Protein AF-A0A812T368-F1 (afdb_monomer_lite)

Radius of gyration: 15.42 Å; chains: 1; bounding box: 45×36×36 Å

Structure (mmCIF, N/CA/C/O backbone):
data_AF-A0A812T368-F1
#
_entry.id   AF-A0A812T368-F1
#
loop_
_atom_site.group_PDB
_atom_site.id
_atom_site.type_symbol
_atom_site.label_atom_id
_atom_site.label_alt_id
_atom_site.label_comp_id
_atom_site.label_asym_id
_atom_site.label_entity_id
_atom_site.label_seq_id
_atom_site.pdbx_PDB_ins_code
_atom_site.Cartn_x
_atom_site.Cartn_y
_atom_site.Cartn_z
_atom_site.occupancy
_atom_site.B_iso_or_equiv
_atom_site.auth_seq_id
_atom_site.auth_comp_id
_atom_site.auth_asym_id
_atom_site.auth_atom_id
_atom_site.pdbx_PDB_model_num
ATOM 1 N N . MET A 1 1 ? 7.209 19.349 -10.636 1.00 27.69 1 MET A N 1
ATOM 2 C CA . MET A 1 1 ? 5.973 18.645 -10.238 1.00 27.69 1 MET A CA 1
ATOM 3 C C . MET A 1 1 ? 5.635 17.613 -11.300 1.00 27.69 1 MET A C 1
ATOM 5 O O . MET A 1 1 ? 5.013 17.951 -12.299 1.00 27.69 1 MET A O 1
ATOM 9 N N . LYS A 1 2 ? 6.133 16.382 -11.155 1.00 26.80 2 LYS A N 1
ATOM 10 C CA . LYS A 1 2 ? 5.677 15.258 -11.979 1.00 26.80 2 LYS A CA 1
ATOM 11 C C . LYS A 1 2 ? 4.456 14.687 -11.264 1.00 26.80 2 LYS A C 1
ATOM 13 O O . LYS A 1 2 ? 4.576 14.219 -10.141 1.00 26.80 2 LYS A O 1
ATOM 18 N N . SER A 1 3 ? 3.276 14.844 -11.856 1.00 24.08 3 SER A N 1
ATOM 19 C CA . SER A 1 3 ? 2.038 14.302 -11.299 1.00 24.08 3 SER A CA 1
ATOM 20 C C . SER A 1 3 ? 2.107 12.779 -11.308 1.00 24.08 3 SER A C 1
ATOM 22 O O . SER A 1 3 ? 2.049 12.168 -12.373 1.00 24.08 3 SER A O 1
ATOM 24 N N . VAL A 1 4 ? 2.192 12.167 -10.130 1.00 33.78 4 VAL A N 1
ATOM 25 C CA . VAL A 1 4 ? 1.837 10.759 -9.961 1.00 33.78 4 VAL A CA 1
ATOM 26 C C . VAL A 1 4 ? 0.315 10.694 -10.060 1.00 33.78 4 VAL A C 1
ATOM 28 O O . VAL A 1 4 ? -0.409 11.060 -9.136 1.00 33.78 4 VAL A O 1
ATOM 31 N N . THR A 1 5 ? -0.202 10.304 -11.223 1.00 32.16 5 THR A N 1
ATOM 32 C CA . THR A 1 5 ? -1.614 9.942 -11.355 1.00 32.16 5 THR A CA 1
ATOM 33 C C . THR A 1 5 ? -1.793 8.557 -10.743 1.00 32.16 5 THR A C 1
ATOM 35 O O . THR A 1 5 ? -1.706 7.547 -11.436 1.00 32.16 5 THR A O 1
ATOM 38 N N . ILE A 1 6 ? -2.041 8.502 -9.432 1.00 43.59 6 ILE A N 1
ATOM 39 C CA . ILE A 1 6 ? -2.583 7.302 -8.783 1.00 43.59 6 ILE A CA 1
ATOM 40 C C . ILE A 1 6 ? -4.048 7.242 -9.219 1.00 43.59 6 ILE A C 1
ATOM 42 O O . ILE A 1 6 ? -4.924 7.871 -8.628 1.00 43.59 6 ILE A O 1
ATOM 46 N N . CYS A 1 7 ? -4.279 6.625 -10.381 1.00 37.22 7 CYS A N 1
ATOM 47 C CA . CYS A 1 7 ? -5.588 6.552 -11.013 1.00 37.22 7 CYS A CA 1
ATOM 48 C C . CYS A 1 7 ? -6.541 5.829 -10.060 1.00 37.22 7 CYS A C 1
ATOM 50 O O . CYS A 1 7 ? -6.348 4.655 -9.742 1.00 37.22 7 CYS A O 1
ATOM 52 N N . GLY A 1 8 ? -7.516 6.589 -9.565 1.00 37.41 8 GLY A N 1
ATOM 53 C CA . GLY A 1 8 ? -8.489 6.146 -8.588 1.00 37.41 8 GLY A CA 1
ATOM 54 C C . GLY A 1 8 ? -9.232 4.895 -9.036 1.00 37.41 8 GLY A C 1
ATOM 55 O O . GLY A 1 8 ? -9.501 4.696 -10.222 1.00 37.41 8 GLY A O 1
ATOM 56 N N . LEU A 1 9 ? -9.576 4.084 -8.036 1.00 41.59 9 LEU A N 1
ATOM 57 C CA . LEU A 1 9 ? -10.642 3.091 -8.068 1.00 41.59 9 LEU A CA 1
ATOM 58 C C . LEU A 1 9 ? -11.726 3.468 -9.087 1.00 41.59 9 LEU A C 1
ATOM 60 O O . LEU A 1 9 ? -12.485 4.423 -8.907 1.00 41.59 9 LEU A O 1
ATOM 64 N N . LEU A 1 10 ? -11.820 2.678 -10.148 1.00 36.97 10 LEU A N 1
ATOM 65 C CA . LEU A 1 10 ? -12.957 2.700 -11.045 1.00 36.97 10 LEU A CA 1
ATOM 66 C C . LEU A 1 10 ? -14.157 2.072 -10.321 1.00 36.97 10 LEU A C 1
ATOM 68 O O . LEU A 1 10 ? -14.335 0.863 -10.414 1.00 36.97 10 LEU A O 1
ATOM 72 N N . THR A 1 11 ? -15.011 2.873 -9.669 1.00 36.88 11 THR A N 1
ATOM 73 C CA . THR A 1 11 ? -16.425 2.486 -9.513 1.00 36.88 11 THR A CA 1
ATOM 74 C C . THR A 1 11 ? -17.397 3.664 -9.396 1.00 36.88 11 THR A C 1
ATOM 76 O O . THR A 1 11 ? -17.263 4.586 -8.601 1.00 36.88 11 THR A O 1
ATOM 79 N N . ILE A 1 12 ? -18.390 3.560 -10.270 1.00 40.88 12 ILE A N 1
ATOM 80 C CA . ILE A 1 12 ? -19.639 4.285 -10.490 1.00 40.88 12 ILE A CA 1
ATOM 81 C C . ILE A 1 12 ? -20.360 4.702 -9.184 1.00 40.88 12 ILE A C 1
ATOM 83 O O . ILE A 1 12 ? -20.607 3.872 -8.320 1.00 40.88 12 ILE A O 1
ATOM 87 N N . LEU A 1 13 ? -20.756 5.984 -9.114 1.00 37.53 13 LEU A N 1
ATOM 88 C CA . LEU A 1 13 ? -21.771 6.592 -8.227 1.00 37.53 13 LEU A CA 1
ATOM 89 C C . LEU A 1 13 ? -21.804 6.125 -6.754 1.00 37.53 13 LEU A C 1
ATOM 91 O O . LEU A 1 13 ? -22.737 5.441 -6.377 1.00 37.53 13 LEU A O 1
ATOM 95 N N . TYR A 1 14 ? -20.899 6.598 -5.898 1.00 35.47 14 TYR A N 1
ATOM 96 C CA . TYR A 1 14 ? -21.186 6.997 -4.504 1.00 35.47 14 TYR A CA 1
ATOM 97 C C . TYR A 1 14 ? -20.024 7.889 -4.034 1.00 35.47 14 TYR A C 1
ATOM 99 O O . TYR A 1 14 ? -18.893 7.717 -4.481 1.00 35.47 14 TYR A O 1
ATOM 107 N N . SER A 1 15 ? -20.299 8.915 -3.227 1.00 47.19 15 SER A N 1
ATOM 108 C CA . SER A 1 15 ? -19.315 9.919 -2.800 1.00 47.19 15 SER A CA 1
ATOM 109 C C . SER A 1 15 ? -18.187 9.305 -1.956 1.00 47.19 15 SER A C 1
ATOM 111 O O . SER A 1 15 ? -18.272 9.311 -0.733 1.00 47.19 15 SER A O 1
ATOM 113 N N . PHE A 1 16 ? -17.134 8.799 -2.604 1.00 42.03 16 PHE A N 1
ATOM 114 C CA . PHE A 1 16 ? -15.917 8.321 -1.948 1.00 42.03 16 PHE A CA 1
ATOM 115 C C . PHE A 1 16 ? -15.245 9.469 -1.193 1.00 42.03 16 PHE A C 1
ATOM 117 O O . PHE A 1 16 ? -14.858 10.479 -1.789 1.00 42.03 16 PHE A O 1
ATOM 124 N N . ARG A 1 17 ? -15.104 9.317 0.126 1.00 57.44 17 ARG A N 1
ATOM 125 C CA . ARG A 1 17 ? -14.275 10.206 0.939 1.00 57.44 17 ARG A CA 1
ATOM 126 C C . ARG A 1 17 ? -12.838 9.701 0.886 1.00 57.44 17 ARG A C 1
A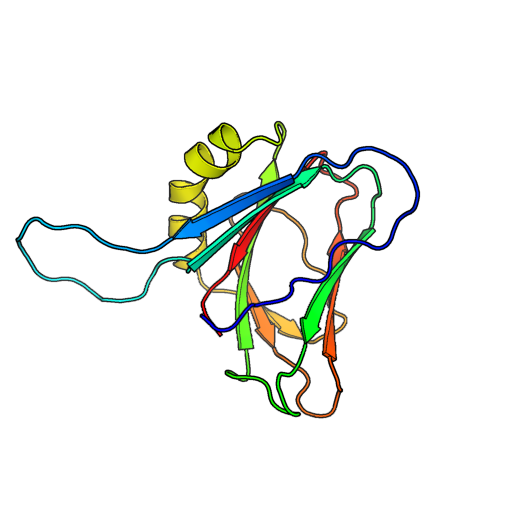TOM 128 O O . ARG A 1 17 ? -12.552 8.569 1.255 1.00 57.44 17 ARG A O 1
ATOM 135 N N . CYS A 1 18 ? -11.944 10.554 0.411 1.00 51.81 18 CYS A N 1
ATOM 136 C CA . CYS A 1 18 ? -10.507 10.326 0.409 1.00 51.81 18 CYS A CA 1
ATOM 137 C C . CYS A 1 18 ? -9.824 11.596 0.919 1.00 51.81 18 CYS A C 1
ATOM 139 O O . CYS A 1 18 ? -10.264 12.700 0.594 1.00 51.81 18 CYS A O 1
ATOM 141 N N . ALA A 1 19 ? -8.742 11.445 1.680 1.00 66.44 19 ALA A N 1
ATOM 142 C CA . ALA A 1 19 ? -7.811 12.532 1.969 1.00 66.44 19 ALA A CA 1
ATOM 143 C C . ALA A 1 19 ? -6.407 12.132 1.502 1.00 66.44 19 ALA A C 1
ATOM 145 O O . ALA A 1 19 ? -6.030 10.969 1.612 1.00 66.44 19 ALA A O 1
ATOM 146 N N . VAL A 1 20 ? -5.660 13.087 0.949 1.00 64.81 20 VAL A N 1
ATOM 147 C CA . VAL A 1 20 ? -4.312 12.885 0.397 1.00 64.81 20 VAL A CA 1
ATOM 148 C C . VAL A 1 20 ? -3.394 13.949 0.985 1.00 64.81 20 VAL A C 1
ATOM 150 O O . VAL A 1 20 ? -3.791 15.112 1.071 1.00 64.81 20 VAL A O 1
ATOM 153 N N . ALA A 1 21 ? -2.185 13.555 1.367 1.00 59.62 21 ALA A N 1
ATOM 154 C CA . ALA A 1 21 ? -1.115 14.437 1.807 1.00 59.62 21 ALA A CA 1
ATOM 155 C C . ALA A 1 21 ? 0.168 14.125 1.017 1.00 59.62 21 ALA A C 1
ATOM 157 O O . ALA A 1 21 ? 0.443 12.971 0.688 1.00 59.62 21 ALA A O 1
ATOM 158 N N . ALA A 1 22 ? 0.940 15.161 0.697 1.00 54.94 22 ALA A N 1
ATOM 159 C CA . ALA A 1 22 ? 2.322 15.035 0.242 1.00 54.94 22 ALA A CA 1
ATOM 160 C C . ALA A 1 22 ? 3.209 15.534 1.385 1.00 54.94 22 ALA A C 1
ATOM 162 O O . ALA A 1 22 ? 2.911 16.585 1.957 1.00 54.94 22 ALA A O 1
ATOM 163 N N . ASN A 1 23 ? 4.233 14.769 1.754 1.00 47.66 23 ASN A N 1
ATOM 164 C CA . ASN A 1 23 ? 5.148 15.161 2.820 1.00 47.66 23 ASN A CA 1
ATOM 165 C C . ASN A 1 23 ? 6.335 15.897 2.184 1.00 47.66 23 ASN A C 1
ATOM 167 O O . ASN A 1 23 ? 7.286 15.263 1.735 1.00 47.66 23 ASN A O 1
ATOM 171 N N . ASP A 1 24 ? 6.246 17.225 2.101 1.00 40.44 24 ASP A N 1
ATOM 172 C CA . ASP A 1 24 ? 7.381 18.086 1.764 1.00 40.44 24 ASP A CA 1
ATOM 173 C C . ASP A 1 24 ? 8.127 18.373 3.077 1.00 40.44 24 ASP A C 1
ATOM 175 O O . ASP A 1 24 ? 7.650 19.150 3.905 1.00 40.44 24 ASP A O 1
ATOM 179 N N . GLU A 1 25 ? 9.263 17.717 3.323 1.00 48.84 25 GLU A N 1
ATOM 180 C CA . GLU A 1 25 ? 10.075 18.004 4.513 1.00 48.84 25 GLU A CA 1
ATOM 181 C C . GLU A 1 25 ? 10.766 19.374 4.352 1.00 48.84 25 GLU A C 1
ATOM 183 O O . GLU A 1 25 ? 11.908 19.461 3.904 1.00 48.84 25 GLU A O 1
ATOM 188 N N . ASP A 1 26 ? 10.060 20.453 4.706 1.00 40.06 26 ASP A N 1
ATOM 189 C CA . ASP A 1 26 ? 10.628 21.792 4.898 1.00 40.06 26 ASP A CA 1
ATOM 190 C C . ASP A 1 26 ? 10.599 22.146 6.393 1.00 40.06 26 ASP A C 1
ATOM 192 O O . ASP A 1 26 ? 9.605 22.625 6.946 1.00 40.06 26 ASP A O 1
ATOM 196 N N . HIS A 1 27 ? 11.705 21.842 7.072 1.00 49.75 27 HIS A N 1
ATOM 197 C CA . HIS A 1 27 ? 11.928 22.184 8.472 1.00 49.75 27 HIS A CA 1
ATOM 198 C C . HIS A 1 27 ? 13.159 23.089 8.599 1.00 49.75 27 HIS A C 1
ATOM 200 O O . HIS A 1 27 ? 14.275 22.638 8.862 1.00 49.75 27 HIS A O 1
ATOM 206 N N . ASP A 1 28 ? 12.940 24.399 8.473 1.00 47.34 28 ASP A N 1
ATOM 207 C CA . ASP A 1 28 ? 13.839 25.411 9.025 1.00 47.34 28 ASP A CA 1
ATOM 208 C C . ASP A 1 28 ? 13.845 25.278 10.559 1.00 47.34 28 ASP A C 1
ATOM 210 O O . ASP A 1 28 ? 12.897 25.692 11.219 1.00 47.34 28 ASP A O 1
ATOM 214 N N . HIS A 1 29 ? 14.884 24.646 11.121 1.00 47.44 29 HIS A N 1
ATOM 215 C CA . HIS A 1 29 ? 15.664 25.086 12.292 1.00 47.44 29 HIS A CA 1
ATOM 216 C C . HIS A 1 29 ? 16.720 24.024 12.665 1.00 47.44 29 HIS A C 1
ATOM 218 O O . HIS A 1 29 ? 16.420 22.880 12.986 1.00 47.44 29 HIS A O 1
ATOM 224 N N . ALA A 1 30 ? 17.985 24.449 12.622 1.00 50.38 30 ALA A N 1
ATOM 225 C CA . ALA A 1 30 ? 19.196 23.660 12.827 1.00 50.38 30 ALA A CA 1
ATOM 226 C C . ALA A 1 30 ? 19.269 22.911 14.176 1.00 50.38 30 ALA A C 1
ATOM 228 O O . ALA A 1 30 ? 19.063 23.516 15.224 1.00 50.38 30 ALA A O 1
ATOM 229 N N . HIS A 1 31 ? 19.667 21.632 14.155 1.00 47.72 31 HIS A N 1
ATOM 230 C CA . HIS A 1 31 ? 20.996 21.133 14.555 1.00 47.72 31 HIS A CA 1
ATOM 231 C C . HIS A 1 31 ? 21.009 19.593 14.664 1.00 47.72 31 HIS A C 1
ATOM 233 O O . HIS A 1 31 ? 20.150 19.008 15.311 1.00 47.72 31 HIS A O 1
ATOM 239 N N . ASP A 1 32 ? 22.100 19.011 14.154 1.00 45.75 32 ASP A N 1
ATOM 240 C CA . ASP A 1 32 ? 22.687 17.708 14.509 1.00 45.75 32 ASP A CA 1
ATOM 241 C C . ASP A 1 32 ? 22.287 16.460 13.690 1.00 45.75 32 ASP A C 1
ATOM 243 O O . ASP A 1 32 ? 21.186 16.316 13.176 1.00 45.75 32 ASP A O 1
ATOM 247 N N . HIS A 1 33 ? 23.292 15.613 13.478 1.00 52.66 33 HIS A N 1
ATOM 248 C CA . HIS A 1 33 ? 23.486 14.689 12.362 1.00 52.66 33 HIS A CA 1
ATOM 249 C C . HIS A 1 33 ? 22.585 13.435 12.357 1.00 52.66 33 HIS A C 1
ATOM 251 O O . HIS A 1 33 ? 22.619 12.656 13.307 1.00 52.66 33 HIS A O 1
ATOM 257 N N . GLY A 1 34 ? 21.927 13.136 11.225 1.00 36.47 34 GLY A N 1
ATOM 258 C CA . GLY A 1 34 ? 21.348 11.807 10.972 1.00 36.47 34 GLY A CA 1
ATOM 259 C C . GLY A 1 34 ? 20.439 11.712 9.741 1.00 36.47 34 GLY A C 1
ATOM 260 O O . GLY A 1 34 ? 19.311 12.170 9.782 1.00 36.47 34 GLY A O 1
ATOM 261 N N . GLU A 1 35 ? 20.962 11.094 8.678 1.00 40.47 35 GLU A N 1
ATOM 262 C CA . GLU A 1 35 ? 20.246 10.328 7.638 1.00 40.47 35 GLU A CA 1
ATOM 263 C C . GLU A 1 35 ? 19.060 10.989 6.894 1.00 40.47 35 GLU A C 1
ATOM 265 O O . GLU A 1 35 ? 17.898 10.909 7.274 1.00 40.47 35 GLU A O 1
ATOM 270 N N . HIS A 1 36 ? 19.355 11.568 5.726 1.00 43.12 36 HIS A N 1
ATOM 271 C CA . HIS A 1 36 ? 18.340 11.928 4.736 1.00 43.12 36 HIS A CA 1
ATOM 272 C C . HIS A 1 36 ? 17.756 10.652 4.089 1.00 43.12 36 HIS A C 1
ATOM 274 O O . HIS A 1 36 ? 18.448 10.020 3.290 1.00 43.12 36 HIS A O 1
ATOM 280 N N . GLY A 1 37 ? 16.495 10.299 4.390 1.00 49.34 37 GLY A N 1
ATOM 281 C CA . GLY A 1 37 ? 15.680 9.448 3.501 1.00 49.34 37 GLY A CA 1
ATOM 282 C C . GLY A 1 37 ? 14.819 8.317 4.091 1.00 49.34 37 GLY A C 1
ATOM 283 O O . GLY A 1 37 ? 14.473 7.418 3.327 1.00 49.34 37 GLY A O 1
ATOM 284 N N . SER A 1 38 ? 14.460 8.295 5.383 1.00 53.72 38 SER A N 1
ATOM 285 C CA . SER A 1 38 ? 13.656 7.184 5.954 1.00 53.72 38 SER A CA 1
ATOM 286 C C . SER A 1 38 ? 12.125 7.348 5.874 1.00 53.72 38 SER A C 1
ATOM 288 O O . SER A 1 38 ? 11.388 6.425 6.221 1.00 53.72 38 SER A O 1
ATOM 290 N N . GLY A 1 39 ? 11.627 8.493 5.396 1.00 75.75 39 GLY A N 1
ATOM 291 C CA . GLY A 1 39 ? 10.197 8.817 5.363 1.00 75.75 39 GLY A CA 1
ATOM 292 C C . GLY A 1 39 ? 9.439 8.357 4.111 1.00 75.75 39 GLY A C 1
ATOM 293 O O . GLY A 1 39 ? 10.012 7.925 3.112 1.00 75.75 39 GLY A O 1
ATOM 294 N N . PHE A 1 40 ? 8.113 8.493 4.160 1.00 87.06 40 PHE A N 1
ATOM 295 C CA . PHE A 1 40 ? 7.260 8.470 2.971 1.00 87.06 40 PHE A CA 1
ATOM 296 C C . PHE A 1 40 ? 7.199 9.872 2.351 1.00 87.06 40 PHE A C 1
ATOM 298 O O . PHE A 1 40 ? 7.318 10.874 3.056 1.00 87.06 40 PHE A O 1
ATOM 305 N N . GLU A 1 41 ? 6.937 9.946 1.051 1.00 86.50 41 GLU A N 1
ATOM 306 C CA . GLU A 1 41 ? 6.727 11.223 0.352 1.00 86.50 41 GLU A CA 1
ATOM 307 C C . GLU A 1 41 ? 5.273 11.437 -0.064 1.00 86.50 41 GLU A C 1
ATOM 309 O O . GLU A 1 41 ? 4.814 12.566 -0.243 1.00 86.50 41 GLU A O 1
ATOM 314 N N . TRP A 1 42 ? 4.517 10.347 -0.179 1.00 90.94 42 TRP A N 1
ATOM 315 C CA . TRP A 1 42 ? 3.096 10.391 -0.472 1.00 90.94 42 TRP A CA 1
ATOM 316 C C . TRP A 1 42 ? 2.310 9.620 0.578 1.00 90.94 42 TRP A C 1
ATOM 318 O O . TRP A 1 42 ? 2.712 8.525 0.980 1.00 90.94 42 TRP A O 1
ATOM 328 N N . ALA A 1 43 ? 1.164 10.168 0.976 1.00 91.94 43 ALA A N 1
ATOM 329 C CA . ALA A 1 43 ? 0.218 9.486 1.835 1.00 91.94 43 ALA A CA 1
ATOM 330 C C . ALA A 1 43 ? -1.232 9.717 1.394 1.00 91.94 43 ALA A C 1
ATOM 332 O O . ALA A 1 43 ? -1.605 10.788 0.909 1.00 91.94 43 ALA A O 1
ATOM 333 N N . GLY A 1 44 ? -2.085 8.721 1.600 1.00 93.00 44 GLY A N 1
ATOM 334 C CA . GLY A 1 44 ? -3.509 8.839 1.307 1.00 93.00 44 GLY A CA 1
ATOM 335 C C . GLY A 1 44 ? -4.346 7.857 2.104 1.00 93.00 44 GLY A C 1
ATOM 336 O O . GLY A 1 44 ? -3.936 6.723 2.317 1.00 93.00 44 GLY A O 1
ATOM 337 N N . ILE A 1 45 ? -5.534 8.280 2.527 1.00 95.00 45 ILE A N 1
ATOM 338 C CA . ILE A 1 45 ? -6.481 7.461 3.289 1.00 95.00 45 ILE A CA 1
ATOM 339 C C . ILE A 1 45 ? -7.810 7.347 2.548 1.00 95.00 45 ILE A C 1
ATOM 341 O O . ILE A 1 45 ? -8.350 8.347 2.064 1.00 95.00 45 ILE A O 1
ATOM 345 N N . PHE A 1 46 ? -8.341 6.129 2.475 1.00 94.44 46 PHE A N 1
ATOM 346 C CA . PHE A 1 46 ? -9.507 5.790 1.661 1.00 94.44 46 PHE A CA 1
ATOM 347 C C . PHE A 1 46 ? -10.472 4.898 2.434 1.00 94.44 46 PHE A C 1
ATOM 349 O O . PHE A 1 46 ? -10.044 4.006 3.167 1.00 94.44 46 PHE A O 1
ATOM 356 N N . GLU A 1 47 ? -11.772 5.112 2.236 1.00 93.94 47 GLU A N 1
ATOM 357 C CA . GLU A 1 47 ? -12.798 4.141 2.627 1.00 93.94 47 GLU A CA 1
ATOM 358 C C . GLU A 1 47 ? -12.721 2.915 1.713 1.00 93.94 47 GLU A C 1
ATOM 360 O O . GLU A 1 47 ? -12.480 3.040 0.509 1.00 93.94 47 GLU A O 1
ATOM 365 N N . THR A 1 48 ? -12.958 1.732 2.277 1.00 92.56 48 THR A N 1
ATOM 366 C CA . THR A 1 48 ? -12.910 0.458 1.553 1.00 92.56 48 THR A CA 1
ATOM 367 C C . THR A 1 48 ? -14.238 -0.299 1.653 1.00 92.56 48 THR A C 1
ATOM 369 O O . THR A 1 48 ? -14.320 -1.296 2.365 1.00 92.56 48 THR A O 1
ATOM 372 N N . PRO A 1 49 ? -15.304 0.149 0.956 1.00 91.38 49 PRO A N 1
ATOM 373 C CA . PRO A 1 49 ? -16.616 -0.510 1.001 1.00 91.38 49 PRO A CA 1
ATOM 374 C C . PRO A 1 49 ? -16.630 -1.920 0.382 1.00 91.38 49 PRO A C 1
ATOM 376 O O . PRO A 1 49 ? -17.392 -2.779 0.815 1.00 91.38 49 PRO A O 1
ATOM 379 N N . GLU A 1 50 ? -15.786 -2.158 -0.620 1.00 94.44 50 GLU A N 1
ATOM 380 C CA . GLU A 1 50 ? -15.544 -3.457 -1.253 1.00 94.44 50 GLU A CA 1
ATOM 381 C C . GLU A 1 50 ? -14.334 -4.184 -0.650 1.00 94.44 50 GLU A C 1
ATOM 383 O O . GLU A 1 50 ? -13.427 -3.567 -0.092 1.00 94.44 50 GLU A O 1
ATOM 388 N N . ALA A 1 51 ? -14.287 -5.507 -0.829 1.00 92.00 51 ALA A N 1
ATOM 389 C CA . ALA A 1 51 ? -13.248 -6.366 -0.257 1.00 92.00 51 ALA A CA 1
ATOM 390 C C . ALA A 1 51 ? -11.922 -6.394 -1.040 1.00 92.00 51 ALA A C 1
ATOM 392 O O . ALA A 1 51 ? -10.914 -6.833 -0.496 1.00 92.00 51 ALA A O 1
ATOM 393 N N . ASN A 1 52 ? -11.906 -5.986 -2.313 1.00 93.00 52 ASN A N 1
ATOM 394 C CA . ASN A 1 52 ? -10.740 -6.148 -3.186 1.00 93.00 52 ASN A CA 1
ATOM 395 C C . ASN A 1 52 ? -10.486 -4.889 -4.014 1.00 93.00 52 ASN A C 1
ATOM 397 O O . ASN A 1 52 ? -11.396 -4.393 -4.679 1.00 93.00 52 ASN A O 1
ATOM 401 N N . TYR A 1 53 ? -9.231 -4.440 -4.042 1.00 95.06 53 TYR A N 1
ATOM 402 C CA . TYR A 1 53 ? -8.783 -3.315 -4.865 1.00 95.06 53 TYR A CA 1
ATOM 403 C C . TYR A 1 53 ? -7.473 -3.615 -5.583 1.00 95.06 53 TYR A C 1
ATOM 405 O O . TYR A 1 53 ? -6.841 -4.648 -5.367 1.00 95.06 53 TYR A O 1
ATOM 413 N N . LEU A 1 54 ? -7.063 -2.678 -6.436 1.00 93.69 54 LEU A N 1
ATOM 414 C CA . LEU A 1 54 ? -5.785 -2.711 -7.129 1.00 93.69 54 LEU A CA 1
ATOM 415 C C . LEU A 1 54 ? -4.978 -1.458 -6.808 1.00 93.69 54 LEU A C 1
ATOM 417 O O . LEU A 1 54 ? -5.419 -0.342 -7.080 1.00 93.69 54 LEU A O 1
ATOM 421 N N . TRP A 1 55 ? -3.762 -1.657 -6.309 1.00 94.94 55 TRP A N 1
ATOM 422 C CA . TRP A 1 55 ? -2.715 -0.648 -6.381 1.00 94.94 55 TRP A CA 1
ATOM 423 C C . TRP A 1 55 ? -2.048 -0.733 -7.754 1.00 94.94 55 TRP A C 1
ATOM 425 O O . TRP A 1 55 ? -1.605 -1.804 -8.176 1.00 94.94 55 TRP A O 1
ATOM 435 N N . THR A 1 56 ? -1.979 0.392 -8.463 1.00 92.38 56 THR A N 1
ATOM 436 C CA . THR A 1 56 ? -1.477 0.446 -9.841 1.00 92.38 56 THR A CA 1
ATOM 437 C C . THR A 1 56 ? -0.272 1.372 -9.933 1.00 92.38 56 THR A C 1
ATOM 439 O O . THR A 1 56 ? -0.383 2.559 -9.640 1.00 92.38 56 THR A O 1
ATOM 442 N N . ALA A 1 57 ? 0.859 0.847 -10.407 1.00 90.50 57 ALA A N 1
ATOM 443 C CA . ALA A 1 57 ? 2.040 1.632 -10.753 1.00 90.50 57 ALA A CA 1
ATOM 444 C C . ALA A 1 57 ? 2.191 1.703 -12.278 1.00 90.50 57 ALA A C 1
ATOM 446 O O . ALA A 1 57 ? 2.402 0.681 -12.946 1.00 90.50 57 ALA A O 1
ATOM 447 N N . GLN A 1 58 ? 2.093 2.909 -12.835 1.00 89.31 58 GLN A N 1
ATOM 448 C CA . GLN A 1 58 ? 2.173 3.152 -14.277 1.00 89.31 58 GLN A CA 1
ATOM 449 C C . GLN A 1 58 ? 3.514 3.758 -14.672 1.00 89.31 58 GLN A C 1
ATOM 451 O O . GLN A 1 58 ? 4.095 4.561 -13.945 1.00 89.31 58 GLN A O 1
ATOM 456 N N . LYS A 1 59 ? 3.982 3.381 -15.859 1.00 87.50 59 LYS A N 1
ATOM 457 C CA . LYS A 1 59 ? 5.171 3.964 -16.473 1.00 87.50 59 LYS A CA 1
ATOM 458 C C . LYS A 1 59 ? 4.896 5.383 -16.955 1.00 87.50 59 LYS A C 1
ATOM 460 O O . LYS A 1 59 ? 3.822 5.669 -17.484 1.00 87.50 59 LYS A O 1
ATOM 465 N N . VAL A 1 60 ? 5.911 6.236 -16.887 1.00 86.25 60 VAL A N 1
ATOM 466 C CA . VAL A 1 60 ? 5.907 7.559 -17.514 1.00 86.25 60 VAL A CA 1
ATOM 467 C C . VAL A 1 60 ? 6.852 7.506 -18.706 1.00 86.25 60 VAL A C 1
ATOM 469 O O . VAL A 1 60 ? 8.018 7.159 -18.570 1.00 86.25 60 VAL A O 1
ATOM 472 N N . ASN A 1 61 ? 6.346 7.824 -19.900 1.00 88.56 61 ASN A N 1
ATOM 473 C CA . ASN A 1 61 ? 7.112 7.753 -21.153 1.00 88.56 61 ASN A CA 1
ATOM 474 C C . ASN A 1 61 ? 7.750 6.377 -21.441 1.00 88.56 61 ASN A C 1
ATOM 476 O O . ASN A 1 61 ? 8.770 6.302 -22.117 1.00 88.56 61 ASN A O 1
ATOM 480 N N . GLY A 1 62 ? 7.128 5.290 -20.972 1.00 87.25 62 GLY A N 1
ATOM 481 C CA . GLY A 1 62 ? 7.570 3.918 -21.250 1.00 87.25 62 GLY A CA 1
ATOM 482 C C . GLY A 1 62 ? 8.458 3.284 -20.177 1.00 87.25 62 GLY A C 1
ATOM 483 O O . GLY A 1 62 ? 8.651 2.066 -20.229 1.00 87.25 62 GLY A O 1
ATOM 484 N N . ASP A 1 63 ? 8.878 4.053 -19.168 1.00 87.62 63 ASP A N 1
ATOM 485 C CA . ASP A 1 63 ? 9.748 3.587 -18.087 1.00 87.62 63 ASP A CA 1
ATOM 486 C C . ASP A 1 63 ? 9.186 3.902 -16.696 1.00 87.62 63 ASP A C 1
ATOM 488 O O . ASP A 1 63 ? 8.382 4.818 -16.505 1.00 87.62 63 ASP A O 1
ATOM 492 N N . TYR A 1 64 ? 9.600 3.097 -15.719 1.00 86.81 64 TYR A N 1
ATOM 493 C CA . TYR A 1 64 ? 9.464 3.439 -14.307 1.00 86.81 64 TYR A CA 1
ATOM 494 C C . TYR A 1 64 ? 10.656 4.294 -13.894 1.00 86.81 64 TYR A C 1
ATOM 496 O O . TYR A 1 64 ? 11.750 4.105 -14.424 1.00 86.81 64 TYR A O 1
ATOM 504 N N . ALA A 1 65 ? 10.443 5.224 -12.966 1.00 88.00 65 ALA A N 1
ATOM 505 C CA . ALA A 1 65 ? 11.536 6.031 -12.441 1.00 88.00 65 ALA A CA 1
ATOM 506 C C . ALA A 1 65 ? 12.524 5.168 -11.634 1.00 88.00 65 ALA A C 1
ATOM 508 O O . ALA A 1 65 ? 13.722 5.223 -11.902 1.00 88.00 65 ALA A O 1
ATOM 509 N N . ASP A 1 66 ? 12.000 4.263 -10.800 1.00 89.38 66 ASP A N 1
ATOM 510 C CA . ASP A 1 66 ? 12.755 3.212 -10.115 1.00 89.38 66 ASP A CA 1
ATOM 511 C C . ASP A 1 66 ? 12.155 1.819 -10.373 1.00 89.38 66 ASP A C 1
ATOM 513 O O . ASP A 1 66 ? 10.970 1.699 -10.695 1.00 89.38 66 ASP A O 1
ATOM 517 N N . PRO A 1 67 ? 12.939 0.732 -10.236 1.00 92.00 67 PRO A N 1
ATOM 518 C CA . PRO A 1 67 ? 12.449 -0.633 -10.445 1.00 92.00 67 PRO 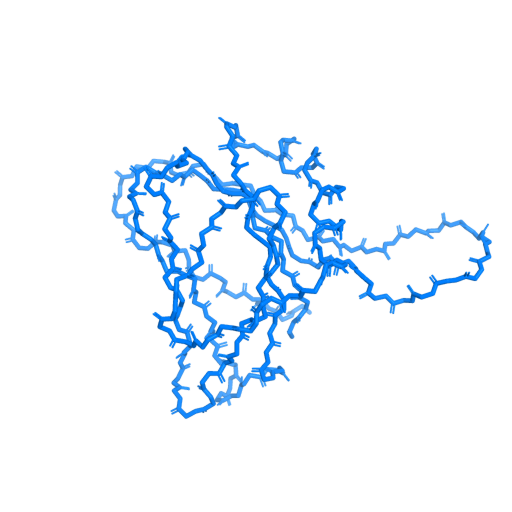A CA 1
ATOM 519 C C . PRO A 1 67 ? 11.531 -1.153 -9.325 1.00 92.00 67 PRO A C 1
ATOM 521 O O . PRO A 1 67 ? 10.859 -2.168 -9.524 1.00 92.00 67 PRO A O 1
ATOM 524 N N . ALA A 1 68 ? 11.512 -0.507 -8.157 1.00 94.31 68 ALA A N 1
ATOM 525 C CA . ALA A 1 68 ? 10.687 -0.895 -7.020 1.00 94.31 68 ALA A CA 1
ATOM 526 C C . ALA A 1 68 ? 10.367 0.301 -6.110 1.00 94.31 68 ALA A C 1
ATOM 528 O O . ALA A 1 68 ? 11.043 1.322 -6.181 1.00 94.31 68 ALA A O 1
ATOM 529 N N . MET A 1 69 ? 9.361 0.156 -5.241 1.00 94.56 69 MET A N 1
ATOM 530 C CA . MET A 1 69 ? 8.936 1.190 -4.285 1.00 94.56 69 MET A CA 1
ATOM 531 C C . MET A 1 69 ? 8.521 0.579 -2.949 1.00 94.56 69 MET A C 1
ATOM 533 O O . MET A 1 69 ? 7.824 -0.438 -2.938 1.00 94.56 69 MET A O 1
ATOM 537 N N . LYS A 1 70 ? 8.836 1.231 -1.825 1.00 95.69 70 LYS A N 1
ATOM 538 C CA . LYS A 1 70 ? 8.208 0.887 -0.544 1.00 95.69 70 LYS A CA 1
ATOM 539 C C . LYS A 1 70 ? 6.759 1.374 -0.474 1.00 95.69 70 LYS A C 1
ATOM 541 O O . LYS A 1 70 ? 6.450 2.508 -0.839 1.00 95.69 70 LYS A O 1
ATOM 546 N N . LEU A 1 71 ? 5.884 0.524 0.052 1.00 96.38 71 LEU A N 1
ATOM 547 C CA . LEU A 1 71 ? 4.493 0.829 0.356 1.00 96.38 71 LEU A CA 1
ATOM 548 C C . LEU A 1 71 ? 4.129 0.271 1.735 1.00 96.38 71 LEU A C 1
ATOM 550 O O . LEU A 1 71 ? 4.277 -0.922 2.002 1.00 96.38 71 LEU A O 1
ATOM 554 N N . VAL A 1 72 ? 3.578 1.128 2.582 1.00 97.44 72 VAL A N 1
ATOM 555 C CA . VAL A 1 72 ? 2.924 0.756 3.837 1.00 97.44 72 VAL A CA 1
ATOM 556 C C . VAL A 1 72 ? 1.417 0.895 3.642 1.00 97.44 72 VAL A C 1
ATOM 558 O O . VAL A 1 72 ? 0.952 1.885 3.078 1.00 97.44 72 VAL A O 1
ATOM 561 N N . ALA A 1 73 ? 0.656 -0.090 4.116 1.00 97.31 73 ALA A N 1
ATOM 562 C CA . ALA A 1 73 ? -0.804 -0.073 4.130 1.00 97.31 73 ALA A CA 1
ATOM 563 C C . ALA A 1 73 ? -1.293 -0.339 5.559 1.00 97.31 73 ALA A C 1
ATOM 565 O O . ALA A 1 73 ? -1.203 -1.464 6.051 1.00 97.31 73 ALA A O 1
ATOM 566 N N . LEU A 1 74 ? -1.795 0.696 6.229 1.00 97.50 74 LEU A N 1
ATOM 567 C CA . LEU A 1 74 ? -2.296 0.625 7.598 1.00 97.50 74 LEU A CA 1
ATOM 568 C C . LEU A 1 74 ? -3.830 0.562 7.603 1.00 97.50 74 LEU A C 1
ATOM 570 O O . LEU A 1 74 ? -4.470 1.333 6.886 1.00 97.50 74 LEU A O 1
ATOM 574 N N . PRO A 1 75 ? -4.449 -0.306 8.421 1.00 97.50 75 PRO A N 1
ATOM 575 C CA . PRO A 1 75 ? -5.895 -0.302 8.598 1.00 97.50 75 PRO A CA 1
ATOM 576 C C . PRO A 1 75 ? -6.345 1.007 9.256 1.00 97.50 75 PRO A C 1
ATOM 578 O O . PRO A 1 75 ? -5.736 1.466 10.221 1.00 97.50 75 PRO A O 1
ATOM 581 N N . ALA A 1 76 ? -7.445 1.574 8.775 1.00 95.44 76 ALA A N 1
ATOM 582 C CA . ALA A 1 76 ? -8.056 2.769 9.334 1.00 95.44 76 ALA A CA 1
ATOM 583 C C . ALA A 1 76 ? -9.528 2.526 9.684 1.00 95.44 76 ALA A C 1
ATOM 585 O O . ALA A 1 76 ? -10.275 1.886 8.944 1.00 95.44 76 ALA A O 1
ATOM 586 N N . THR A 1 77 ? -9.960 3.067 10.822 1.00 93.50 77 THR A N 1
ATOM 587 C CA . THR A 1 77 ? -11.368 3.045 11.256 1.00 93.50 77 THR A CA 1
ATOM 588 C C . THR A 1 77 ? -12.100 4.345 10.933 1.00 93.50 77 THR A C 1
ATOM 590 O O . THR A 1 77 ? -13.325 4.361 10.875 1.00 93.50 77 THR A O 1
ATOM 593 N N . THR A 1 78 ? -11.358 5.435 10.719 1.00 93.31 78 THR A N 1
ATOM 594 C CA . THR A 1 78 ? -11.878 6.755 10.351 1.00 93.31 78 THR A CA 1
ATOM 595 C C . THR A 1 78 ? -11.109 7.272 9.147 1.00 93.31 78 THR A C 1
ATOM 597 O O . THR A 1 78 ? -9.884 7.304 9.172 1.00 93.31 78 THR A O 1
ATOM 600 N N . VAL A 1 79 ? -11.820 7.723 8.114 1.00 91.12 79 VAL A N 1
ATOM 601 C CA . VAL A 1 79 ? -11.217 8.263 6.890 1.00 91.12 79 VAL A CA 1
ATOM 602 C C . VAL A 1 79 ? -11.394 9.777 6.870 1.00 91.12 79 VAL A C 1
ATOM 604 O O . VAL A 1 79 ? -12.474 10.304 6.604 1.00 91.12 79 VAL A O 1
ATOM 607 N N . SER A 1 80 ? -10.328 10.494 7.216 1.00 89.06 80 SER A N 1
ATOM 608 C CA . SER A 1 80 ? -10.281 11.958 7.214 1.00 89.06 80 SER A CA 1
ATOM 609 C C . SER A 1 80 ? -8.838 12.444 7.106 1.00 89.06 80 SER A C 1
ATOM 611 O O . SER A 1 80 ? -7.910 11.683 7.365 1.00 89.06 80 SER A O 1
ATOM 613 N N . GLN A 1 81 ? -8.644 13.720 6.774 1.00 86.75 81 GLN A N 1
ATOM 614 C CA . GLN A 1 81 ? -7.305 14.311 6.747 1.00 86.75 81 GLN A CA 1
ATOM 615 C C . GLN A 1 81 ? -6.635 14.295 8.127 1.00 86.75 81 GLN A C 1
ATOM 617 O O . GLN A 1 81 ? -5.454 13.988 8.213 1.00 86.75 81 GLN A O 1
ATOM 622 N N . GLN A 1 82 ? -7.391 14.557 9.201 1.00 90.75 82 GLN A N 1
ATOM 623 C CA . GLN A 1 82 ? -6.861 14.481 10.565 1.00 90.75 82 GLN A CA 1
ATOM 624 C C . GLN A 1 82 ? -6.414 13.057 10.905 1.00 90.75 82 GLN A C 1
ATOM 626 O O . GLN A 1 82 ? -5.314 12.873 11.399 1.00 90.75 82 GLN A O 1
ATOM 631 N N . ALA A 1 83 ? -7.228 12.050 10.572 1.00 92.75 83 ALA A N 1
ATOM 632 C CA . ALA A 1 83 ? -6.863 10.654 10.804 1.00 92.75 83 ALA A CA 1
ATOM 633 C C . ALA A 1 83 ? -5.617 10.239 10.005 1.00 92.75 83 ALA A C 1
ATOM 635 O O . ALA A 1 83 ? -4.783 9.516 10.532 1.00 92.75 83 ALA A O 1
ATOM 636 N N . LEU A 1 84 ? -5.464 10.714 8.760 1.00 92.94 84 LEU A N 1
ATOM 637 C CA . LEU A 1 84 ? -4.238 10.489 7.987 1.00 92.94 84 LEU A CA 1
ATOM 638 C C . LEU A 1 84 ? -3.022 11.110 8.683 1.00 92.94 84 LEU A C 1
ATOM 640 O O . LEU A 1 84 ? -2.016 10.427 8.832 1.00 92.94 84 LEU A O 1
ATOM 644 N N . HIS A 1 85 ? -3.148 12.360 9.141 1.00 90.06 85 HIS A N 1
ATOM 645 C CA . HIS A 1 85 ? -2.084 13.072 9.847 1.00 90.06 85 HIS A CA 1
ATOM 646 C C . HIS A 1 85 ? -1.685 12.373 11.156 1.00 90.06 85 HIS A C 1
ATOM 648 O O . HIS A 1 85 ? -0.507 12.140 11.409 1.00 90.06 85 HIS A O 1
ATOM 654 N N . ASP A 1 86 ? -2.668 11.940 11.948 1.00 93.38 86 ASP A N 1
ATOM 655 C CA . ASP A 1 86 ? -2.443 11.209 13.200 1.00 93.38 86 ASP A CA 1
ATOM 656 C C . ASP A 1 86 ? -1.715 9.866 12.973 1.00 93.38 86 ASP A C 1
ATOM 658 O O . ASP A 1 86 ? -1.063 9.346 13.880 1.00 93.38 86 ASP A O 1
ATOM 662 N N . MET A 1 87 ? -1.811 9.299 11.764 1.00 95.06 87 MET A N 1
ATOM 663 C CA . MET A 1 87 ? -1.164 8.043 11.374 1.00 95.06 87 MET A CA 1
ATOM 664 C C . MET A 1 87 ? 0.230 8.235 10.753 1.00 95.06 87 MET A C 1
ATOM 666 O O . MET A 1 87 ? 0.915 7.238 10.530 1.00 95.06 87 MET A O 1
ATOM 670 N N . GLU A 1 88 ? 0.683 9.466 10.487 1.00 93.00 88 GLU A N 1
ATOM 671 C CA . GLU A 1 88 ? 1.964 9.719 9.806 1.00 93.00 88 GLU A CA 1
ATOM 672 C C . GLU A 1 88 ? 3.155 9.150 10.577 1.00 93.00 88 GLU A C 1
ATOM 674 O O . GLU A 1 88 ? 4.007 8.505 9.972 1.00 93.00 88 GLU A O 1
ATOM 679 N N . THR A 1 89 ? 3.199 9.303 11.905 1.00 93.12 89 THR A N 1
ATOM 680 C CA . THR A 1 89 ? 4.270 8.723 12.736 1.00 93.12 89 THR A CA 1
ATOM 681 C C . THR A 1 89 ? 4.340 7.207 12.574 1.00 93.12 89 THR A C 1
ATOM 683 O O . THR A 1 89 ? 5.410 6.668 12.309 1.00 93.12 89 THR A O 1
ATOM 686 N N . GLN A 1 90 ? 3.194 6.521 12.638 1.00 94.62 90 GLN A N 1
ATOM 687 C CA . GLN A 1 90 ? 3.137 5.072 12.439 1.00 94.62 90 GLN A CA 1
ATOM 688 C C . GLN A 1 90 ? 3.533 4.682 11.005 1.00 94.62 90 GLN A C 1
ATOM 690 O O . GLN A 1 90 ? 4.192 3.666 10.797 1.00 94.62 90 GLN A O 1
ATOM 695 N N . GLY A 1 91 ? 3.154 5.490 10.011 1.00 94.31 91 GLY A N 1
ATOM 696 C CA . GLY A 1 91 ? 3.580 5.324 8.624 1.00 94.31 91 GLY A CA 1
ATOM 697 C C . GLY A 1 91 ? 5.100 5.427 8.460 1.00 94.31 91 GLY A C 1
ATOM 698 O O . GLY A 1 91 ? 5.691 4.570 7.803 1.00 94.31 91 GLY A O 1
ATOM 699 N N . LYS A 1 92 ? 5.741 6.425 9.091 1.00 92.69 92 LYS A N 1
ATOM 700 C CA . LYS A 1 92 ? 7.207 6.603 9.089 1.00 92.69 92 LYS A CA 1
ATOM 701 C C . LYS A 1 92 ? 7.909 5.426 9.773 1.00 92.69 92 LYS A C 1
ATOM 703 O O . LYS A 1 92 ? 8.780 4.813 9.169 1.00 92.69 92 LYS A O 1
ATOM 708 N N . GLU A 1 93 ? 7.464 5.031 10.965 1.00 93.38 93 GLU A N 1
ATOM 709 C CA . GLU A 1 93 ? 8.018 3.868 11.678 1.00 93.38 93 GLU A CA 1
ATOM 710 C C . GLU A 1 93 ? 7.890 2.572 10.859 1.00 93.38 93 GLU A C 1
ATOM 712 O O . GLU A 1 93 ? 8.809 1.754 10.811 1.00 93.38 93 GLU A O 1
ATOM 717 N N . ALA A 1 94 ? 6.765 2.382 10.163 1.00 94.94 94 ALA A N 1
ATOM 718 C CA . ALA A 1 94 ? 6.568 1.223 9.302 1.00 94.94 94 ALA A CA 1
ATOM 719 C C . ALA A 1 94 ? 7.493 1.231 8.068 1.00 94.94 94 ALA A C 1
ATOM 721 O O . ALA A 1 94 ? 7.914 0.159 7.635 1.00 94.94 94 ALA A O 1
ATOM 722 N N . MET A 1 95 ? 7.848 2.399 7.518 1.00 92.75 95 MET A N 1
ATOM 723 C CA . MET A 1 95 ? 8.787 2.525 6.386 1.00 92.75 95 MET A CA 1
ATOM 724 C C . MET A 1 95 ? 10.225 2.111 6.729 1.00 92.75 95 MET A C 1
ATOM 726 O O . MET A 1 95 ? 10.988 1.707 5.838 1.00 92.75 95 MET A O 1
ATOM 730 N N . GLU A 1 96 ? 10.587 2.181 8.009 1.00 92.62 96 GLU A N 1
ATOM 731 C CA . GLU A 1 96 ? 11.895 1.781 8.541 1.00 92.62 96 GLU A CA 1
ATOM 732 C C . GLU A 1 96 ? 12.007 0.267 8.780 1.00 92.62 96 GLU A C 1
ATOM 734 O O . GLU A 1 96 ? 13.104 -0.259 8.981 1.00 92.62 96 GLU A O 1
ATOM 739 N N . LEU A 1 97 ? 10.890 -0.464 8.708 1.00 92.50 97 LEU A N 1
ATOM 740 C CA . LEU A 1 97 ? 10.893 -1.920 8.795 1.00 92.50 97 LEU A CA 1
ATOM 741 C C . LEU A 1 97 ? 11.598 -2.560 7.591 1.00 92.50 97 LEU A C 1
ATOM 743 O O . LEU A 1 97 ? 11.746 -1.985 6.510 1.00 92.50 97 LEU A O 1
ATOM 747 N N . ILE A 1 98 ? 11.963 -3.832 7.759 1.00 94.19 98 ILE A N 1
ATOM 748 C CA . ILE A 1 98 ? 12.363 -4.677 6.634 1.00 94.19 98 ILE A CA 1
ATOM 749 C C . ILE A 1 98 ? 11.122 -4.930 5.772 1.00 94.19 98 ILE A C 1
ATOM 751 O O . ILE A 1 98 ? 10.208 -5.656 6.169 1.00 94.19 98 ILE A O 1
ATOM 755 N N . CYS A 1 99 ? 11.098 -4.321 4.591 1.00 95.69 99 CYS A N 1
ATOM 756 C CA . CYS A 1 99 ? 9.986 -4.436 3.660 1.00 95.69 99 CYS A CA 1
ATOM 757 C C . CYS A 1 99 ? 10.005 -5.792 2.949 1.00 95.69 99 CYS A C 1
ATOM 759 O O . CYS A 1 99 ? 11.044 -6.265 2.487 1.00 95.69 99 CYS A O 1
ATOM 761 N N . THR A 1 100 ? 8.840 -6.428 2.855 1.00 97.38 100 THR A N 1
ATOM 762 C CA . THR A 1 100 ? 8.699 -7.714 2.168 1.00 97.38 100 THR A CA 1
ATOM 763 C C . THR A 1 100 ? 8.617 -7.480 0.660 1.00 97.38 100 THR A C 1
ATOM 765 O O . THR A 1 100 ? 7.687 -6.796 0.224 1.00 97.38 100 THR A O 1
ATOM 768 N N . PRO A 1 101 ? 9.524 -8.045 -0.156 1.00 97.38 101 PRO A N 1
ATOM 769 C CA . PRO A 1 101 ? 9.443 -7.906 -1.602 1.00 97.38 101 PRO A CA 1
ATOM 770 C C . PRO A 1 101 ? 8.222 -8.646 -2.146 1.00 97.38 101 PRO A C 1
ATOM 772 O O . PRO A 1 101 ? 8.006 -9.823 -1.849 1.00 97.38 101 PRO A O 1
ATOM 775 N N . VAL A 1 102 ? 7.436 -7.965 -2.975 1.00 97.50 102 VAL A N 1
ATOM 776 C CA . VAL A 1 102 ? 6.254 -8.527 -3.631 1.00 97.50 102 VAL A CA 1
ATOM 777 C C . VAL A 1 102 ? 6.275 -8.214 -5.119 1.00 97.50 102 VAL A C 1
ATOM 779 O O . VAL A 1 102 ? 6.589 -7.104 -5.538 1.00 97.50 102 VAL A O 1
ATOM 782 N N . GLN A 1 103 ? 5.941 -9.210 -5.934 1.00 97.62 103 GLN A N 1
ATOM 783 C CA . GLN A 1 103 ? 5.862 -9.060 -7.388 1.00 97.62 103 GLN A CA 1
ATOM 784 C C . GLN A 1 103 ? 4.502 -8.502 -7.801 1.00 97.62 103 GLN A C 1
ATOM 786 O O . GLN A 1 103 ? 3.510 -8.705 -7.092 1.00 97.62 103 GLN A O 1
ATOM 791 N N . ALA A 1 104 ? 4.426 -7.898 -8.987 1.00 95.19 104 ALA A N 1
ATOM 792 C CA . ALA A 1 104 ? 3.143 -7.616 -9.624 1.00 95.19 104 ALA A CA 1
ATOM 793 C C . ALA A 1 104 ? 2.249 -8.880 -9.643 1.00 95.19 104 ALA A C 1
ATOM 795 O O . ALA A 1 104 ? 2.707 -9.989 -9.918 1.00 95.19 104 ALA A O 1
ATOM 796 N N . GLY A 1 105 ? 0.972 -8.710 -9.307 1.00 94.62 105 GLY A N 1
ATOM 797 C CA . GLY A 1 105 ? -0.024 -9.766 -9.114 1.00 94.62 105 GLY A CA 1
ATOM 798 C C . GLY A 1 105 ? -0.130 -10.294 -7.678 1.00 94.62 105 GLY A C 1
ATOM 799 O O . GLY A 1 105 ? -1.116 -10.956 -7.359 1.00 94.62 105 GLY A O 1
ATOM 800 N N . SER A 1 106 ? 0.830 -9.985 -6.800 1.00 97.75 106 SER A N 1
ATOM 801 C CA . SER A 1 106 ? 0.760 -10.356 -5.378 1.00 97.75 106 SER A CA 1
ATOM 802 C C . SER A 1 106 ? -0.299 -9.541 -4.628 1.00 97.75 106 SER A C 1
ATOM 804 O O . SER A 1 106 ? -0.780 -8.520 -5.126 1.00 97.75 106 SER A O 1
ATOM 806 N N . THR A 1 107 ? -0.635 -9.987 -3.418 1.00 97.06 107 THR A N 1
ATOM 807 C CA . THR A 1 107 ? -1.606 -9.328 -2.538 1.00 97.06 107 THR A CA 1
ATOM 808 C C . THR A 1 107 ? -0.917 -8.570 -1.406 1.00 97.06 107 THR A C 1
ATOM 810 O O . THR A 1 107 ? -0.048 -9.104 -0.722 1.00 97.06 107 THR A O 1
ATOM 813 N N . ILE A 1 108 ? -1.352 -7.331 -1.210 1.00 96.81 108 ILE A N 1
ATOM 814 C CA . ILE A 1 108 ? -1.072 -6.445 -0.085 1.00 96.81 108 ILE A CA 1
ATOM 815 C C . ILE A 1 108 ? -2.225 -6.604 0.908 1.00 96.81 108 ILE A C 1
ATOM 817 O O . ILE A 1 108 ? -3.391 -6.478 0.528 1.00 96.81 108 ILE A O 1
ATOM 821 N N . THR A 1 109 ? -1.909 -6.851 2.177 1.00 97.06 109 THR A N 1
ATOM 822 C CA . THR A 1 109 ? -2.903 -6.956 3.251 1.00 97.06 109 THR A CA 1
ATOM 823 C C . THR A 1 109 ? -2.616 -5.871 4.286 1.00 97.06 109 THR A C 1
ATOM 825 O O . THR A 1 109 ? -1.524 -5.867 4.853 1.00 97.06 109 THR A O 1
ATOM 828 N N . PRO A 1 110 ? -3.554 -4.946 4.552 1.00 96.81 110 PRO A N 1
ATOM 829 C CA . PRO A 1 110 ? -3.345 -3.885 5.527 1.00 96.81 110 PRO A CA 1
ATOM 830 C C . PRO A 1 110 ? -3.105 -4.44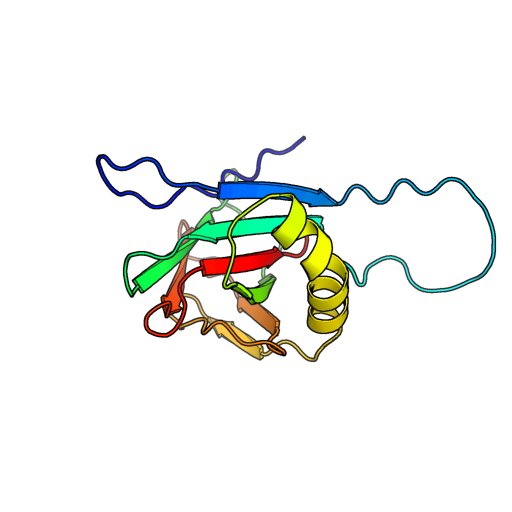0 6.930 1.00 96.81 110 PRO A C 1
ATOM 832 O O . PRO A 1 110 ? -3.896 -5.237 7.437 1.00 96.81 110 PRO A O 1
ATOM 835 N N . ALA A 1 111 ? -2.039 -3.985 7.583 1.00 95.44 111 ALA A N 1
ATOM 836 C CA . ALA A 1 111 ? -1.727 -4.343 8.960 1.00 95.44 111 ALA A CA 1
ATOM 837 C C . ALA A 1 111 ? -0.911 -3.238 9.643 1.00 95.44 111 ALA A C 1
ATOM 839 O O . ALA A 1 111 ? -0.255 -2.429 8.998 1.00 95.44 111 ALA A O 1
ATOM 840 N N . ALA A 1 112 ? -0.946 -3.200 10.978 1.00 89.38 112 ALA A N 1
ATOM 841 C CA . ALA A 1 112 ? -0.333 -2.123 11.761 1.00 89.38 112 ALA A CA 1
ATOM 842 C C . ALA A 1 112 ? 1.206 -2.045 11.654 1.00 89.38 112 ALA A C 1
ATOM 844 O O . ALA A 1 112 ? 1.782 -1.021 12.013 1.00 89.38 112 ALA A O 1
ATOM 845 N N . SER A 1 113 ? 1.868 -3.112 11.197 1.00 86.69 113 SER A N 1
ATOM 846 C CA . SER A 1 113 ? 3.333 -3.232 11.169 1.00 86.69 113 SER A CA 1
ATOM 847 C C . SER A 1 113 ? 3.806 -3.981 9.921 1.00 86.69 113 SER A C 1
ATOM 849 O O . SER A 1 113 ? 4.522 -4.977 10.009 1.00 86.69 113 SER A O 1
ATOM 851 N N . THR A 1 114 ? 3.356 -3.537 8.749 1.00 90.88 114 THR A N 1
ATOM 852 C CA . THR A 1 114 ? 3.757 -4.110 7.456 1.00 90.88 114 THR A CA 1
ATOM 853 C C . THR A 1 114 ? 4.350 -3.054 6.540 1.00 90.88 114 THR A C 1
ATOM 855 O O . THR A 1 114 ? 3.733 -2.015 6.319 1.00 90.88 114 THR A O 1
ATOM 858 N N . CYS A 1 115 ? 5.497 -3.382 5.946 1.00 96.50 115 CYS A N 1
ATOM 859 C CA . CYS A 1 115 ? 6.050 -2.694 4.787 1.00 96.50 115 CYS A CA 1
ATOM 860 C C . CYS A 1 115 ? 6.212 -3.687 3.635 1.00 96.50 115 CYS A C 1
ATOM 862 O O . CYS A 1 115 ? 6.674 -4.816 3.830 1.00 96.50 115 CYS A O 1
ATOM 864 N N . TYR A 1 116 ? 5.860 -3.253 2.433 1.00 97.81 116 TYR A N 1
ATOM 865 C CA . TYR A 1 116 ? 6.029 -4.000 1.197 1.00 97.81 116 TYR A CA 1
ATOM 866 C C . TYR A 1 116 ? 7.016 -3.277 0.292 1.00 97.81 116 TYR A C 1
ATOM 868 O O . TYR A 1 116 ? 6.950 -2.062 0.161 1.00 97.81 116 TYR A O 1
ATOM 876 N N . GLU A 1 117 ? 7.906 -4.017 -0.358 1.00 97.19 117 GLU A N 1
ATOM 877 C CA . GLU A 1 117 ? 8.699 -3.513 -1.476 1.00 97.19 117 GLU A CA 1
ATOM 878 C C . GLU A 1 117 ? 8.052 -4.017 -2.768 1.00 97.19 117 GLU A C 1
ATOM 880 O O . GLU A 1 117 ? 8.130 -5.195 -3.119 1.00 97.19 117 GLU A O 1
ATOM 885 N N . LEU A 1 118 ? 7.344 -3.125 -3.452 1.00 97.06 118 LEU A N 1
ATOM 886 C CA . LEU A 1 118 ? 6.638 -3.423 -4.687 1.00 97.06 118 LEU A CA 1
ATOM 887 C C . LEU A 1 118 ? 7.641 -3.510 -5.831 1.00 97.06 118 LEU A C 1
ATOM 889 O O . LEU A 1 118 ? 8.177 -2.490 -6.248 1.00 97.06 118 LEU A O 1
ATOM 893 N N . GLN A 1 119 ? 7.869 -4.705 -6.365 1.00 96.88 119 GLN A N 1
ATOM 894 C CA . GLN A 1 119 ? 8.768 -4.906 -7.497 1.00 96.88 119 GLN A CA 1
ATOM 895 C C . GLN A 1 119 ? 8.006 -4.734 -8.809 1.00 96.88 119 GLN A C 1
ATOM 897 O O . GLN A 1 119 ? 7.058 -5.471 -9.104 1.00 96.88 119 GLN A O 1
ATOM 902 N N . PHE A 1 120 ? 8.403 -3.735 -9.597 1.00 94.75 120 PHE A N 1
ATOM 903 C CA . PHE A 1 120 ? 7.707 -3.402 -10.828 1.00 94.75 120 PHE A CA 1
ATOM 904 C C . PHE A 1 120 ? 8.105 -4.309 -11.982 1.00 94.75 120 PHE A C 1
ATOM 906 O O . PHE A 1 120 ? 9.266 -4.647 -12.215 1.00 94.75 120 PHE A O 1
ATOM 913 N N . GLN A 1 121 ? 7.101 -4.667 -12.772 1.00 94.06 121 GLN A N 1
ATOM 914 C CA . GLN A 1 121 ? 7.263 -5.489 -13.950 1.00 94.06 121 GLN A CA 1
ATOM 915 C C . GLN A 1 121 ? 7.680 -4.622 -15.143 1.00 94.06 121 GLN A C 1
ATOM 917 O O . GLN A 1 121 ? 6.846 -4.094 -15.878 1.00 94.06 121 GLN A O 1
ATOM 922 N N . ALA A 1 122 ? 8.988 -4.517 -15.382 1.00 91.12 122 ALA A N 1
ATOM 923 C CA . ALA A 1 122 ? 9.556 -3.689 -16.450 1.00 91.12 122 ALA A CA 1
ATOM 924 C C . ALA A 1 122 ? 9.047 -4.033 -17.867 1.00 91.12 122 ALA A C 1
ATOM 926 O O . ALA A 1 122 ? 9.033 -3.168 -18.744 1.00 91.12 122 ALA A O 1
ATOM 927 N N . THR A 1 123 ? 8.615 -5.274 -18.109 1.00 92.19 123 THR A N 1
ATOM 928 C CA . THR A 1 123 ? 8.083 -5.722 -19.409 1.00 92.19 123 THR A CA 1
ATOM 929 C C . THR A 1 123 ? 6.603 -5.404 -19.612 1.00 92.19 123 THR A C 1
ATOM 931 O O . THR A 1 123 ? 6.115 -5.487 -20.738 1.00 92.19 123 THR A O 1
ATOM 934 N N . ALA A 1 124 ? 5.884 -5.032 -18.551 1.00 91.00 124 ALA A N 1
ATOM 935 C CA . ALA A 1 124 ? 4.491 -4.623 -18.623 1.00 91.00 124 ALA A CA 1
ATOM 936 C C . ALA A 1 124 ? 4.376 -3.099 -18.770 1.00 91.00 124 ALA A C 1
ATOM 938 O O . ALA A 1 124 ? 5.296 -2.342 -18.460 1.00 91.00 124 ALA A O 1
ATOM 939 N N . TRP A 1 125 ? 3.229 -2.638 -19.269 1.00 89.62 125 TRP A N 1
ATOM 940 C CA . TRP A 1 125 ? 2.921 -1.208 -19.378 1.00 89.62 125 TRP A CA 1
ATOM 941 C C . TRP A 1 125 ? 2.529 -0.590 -18.023 1.00 89.62 125 TRP A C 1
ATOM 943 O O . TRP A 1 125 ? 2.684 0.613 -17.822 1.00 89.62 125 TRP A O 1
ATOM 953 N N . GLN A 1 126 ? 2.058 -1.425 -17.094 1.00 90.75 126 GLN A N 1
ATOM 954 C CA . GLN A 1 126 ? 1.812 -1.097 -15.695 1.00 90.75 126 GLN A CA 1
ATOM 955 C C . GLN A 1 126 ? 2.022 -2.339 -14.818 1.00 90.75 126 GLN A C 1
ATOM 957 O O . GLN A 1 126 ? 1.953 -3.467 -15.307 1.00 90.75 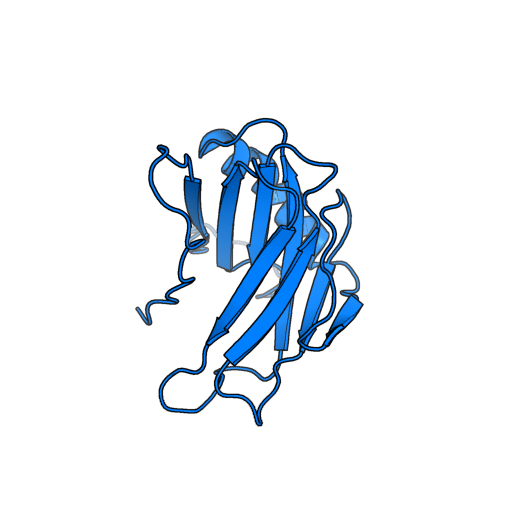126 GLN A O 1
ATOM 962 N N . SER A 1 127 ? 2.206 -2.124 -13.520 1.00 94.62 127 SER A N 1
ATOM 963 C CA . SER A 1 127 ? 2.305 -3.163 -12.499 1.00 94.62 127 SER A CA 1
ATOM 964 C C . SER A 1 127 ? 1.083 -3.046 -11.606 1.00 94.62 127 SER A C 1
ATOM 966 O O . SER A 1 127 ? 0.746 -1.950 -11.156 1.00 94.62 127 SER A O 1
ATOM 968 N N . LEU A 1 128 ? 0.406 -4.166 -11.390 1.00 93.94 128 LEU A N 1
ATOM 969 C CA . LEU A 1 128 ? -0.813 -4.248 -10.594 1.00 93.94 128 LEU A CA 1
ATOM 970 C C . LEU A 1 128 ? -0.534 -5.078 -9.352 1.00 93.94 128 LEU A C 1
ATOM 972 O O . LEU A 1 128 ? 0.060 -6.145 -9.463 1.00 93.94 128 LEU A O 1
ATOM 976 N N . PHE A 1 129 ? -0.991 -4.621 -8.196 1.00 96.56 129 PHE A N 1
ATOM 977 C CA . PHE A 1 129 ? -0.910 -5.352 -6.935 1.00 96.56 129 PHE A CA 1
ATOM 978 C C . PHE A 1 129 ? -2.307 -5.408 -6.330 1.00 96.56 129 PHE A C 1
ATOM 980 O O . PHE A 1 129 ? -2.996 -4.390 -6.267 1.00 96.56 129 PHE A O 1
ATOM 987 N N . ASN A 1 130 ? -2.740 -6.593 -5.914 1.00 96.81 130 ASN A N 1
ATOM 988 C CA . ASN A 1 130 ? -4.032 -6.752 -5.258 1.00 96.81 130 ASN A CA 1
ATOM 989 C C . ASN A 1 130 ? -3.959 -6.153 -3.855 1.00 96.81 130 ASN A C 1
ATOM 991 O O . ASN A 1 130 ? -2.941 -6.280 -3.185 1.00 96.81 130 ASN A O 1
ATOM 995 N N . VAL A 1 131 ? -5.041 -5.538 -3.398 1.00 96.81 131 VAL A N 1
ATOM 996 C CA . VAL A 1 131 ? -5.197 -5.083 -2.017 1.00 96.81 131 VAL A CA 1
ATOM 997 C C . VAL A 1 131 ? -6.403 -5.801 -1.431 1.00 96.81 131 VAL A C 1
ATOM 999 O O . VAL A 1 131 ? -7.522 -5.620 -1.916 1.00 96.81 131 VAL A O 1
ATOM 1002 N N . ASP A 1 132 ? -6.166 -6.619 -0.408 1.00 96.81 132 ASP A N 1
ATOM 1003 C CA . ASP A 1 132 ? -7.221 -7.291 0.348 1.00 96.81 132 ASP A CA 1
ATOM 1004 C C . ASP A 1 132 ? -7.724 -6.361 1.453 1.00 96.81 132 ASP A C 1
ATOM 1006 O O . ASP A 1 132 ? -7.047 -6.133 2.454 1.00 96.81 132 ASP A O 1
ATOM 1010 N N . ALA A 1 133 ? -8.918 -5.813 1.254 1.00 95.31 133 ALA A N 1
ATOM 1011 C CA . ALA A 1 133 ? -9.589 -4.937 2.201 1.00 95.31 133 ALA A CA 1
ATOM 1012 C C . ALA A 1 133 ? -10.749 -5.630 2.934 1.00 95.31 133 ALA A C 1
ATOM 1014 O O . ALA A 1 133 ? -11.516 -4.973 3.631 1.00 95.31 133 ALA A O 1
ATOM 1015 N N . SER A 1 134 ? -10.893 -6.953 2.802 1.00 95.50 134 SER A N 1
ATOM 1016 C CA . SER A 1 134 ? -12.039 -7.709 3.330 1.00 95.50 134 SER A CA 1
ATOM 1017 C C . SER A 1 134 ? -12.232 -7.583 4.845 1.00 95.50 134 SER A C 1
ATOM 1019 O O . SER A 1 134 ? -13.341 -7.778 5.345 1.00 95.50 134 SER A O 1
ATOM 1021 N N . ALA A 1 135 ? -11.167 -7.243 5.575 1.00 95.62 135 ALA A N 1
ATOM 1022 C CA . ALA A 1 135 ? -11.152 -7.132 7.029 1.00 95.62 135 ALA A CA 1
ATOM 1023 C C . ALA A 1 135 ? -11.096 -5.684 7.556 1.00 95.62 135 ALA A C 1
ATOM 1025 O O . ALA A 1 135 ? -10.984 -5.495 8.768 1.00 95.62 135 ALA A O 1
ATOM 1026 N N . VAL A 1 136 ? -11.139 -4.661 6.691 1.00 95.44 136 VAL A N 1
ATOM 1027 C CA . VAL A 1 136 ? -10.915 -3.259 7.091 1.00 95.44 136 VAL A CA 1
ATOM 1028 C C . VAL A 1 136 ? -11.934 -2.307 6.462 1.00 95.44 136 VAL A C 1
ATOM 1030 O O . VAL A 1 136 ? -12.360 -2.489 5.328 1.00 95.44 136 VAL A O 1
ATOM 1033 N N . ALA A 1 137 ? -12.333 -1.275 7.211 1.00 93.50 137 ALA A N 1
ATOM 1034 C CA . ALA A 1 137 ? -13.291 -0.263 6.743 1.00 93.50 137 ALA A CA 1
ATOM 1035 C C . ALA A 1 137 ? -12.627 0.889 5.965 1.00 93.50 137 ALA A C 1
ATOM 1037 O O . ALA A 1 137 ? -13.287 1.591 5.197 1.00 93.50 137 ALA A O 1
ATOM 1038 N N . GLY A 1 138 ? -11.326 1.086 6.169 1.00 95.06 138 GLY A N 1
ATOM 1039 C CA . GLY A 1 138 ? -10.501 2.007 5.410 1.00 95.06 138 GLY A CA 1
ATOM 1040 C C . GLY A 1 138 ? -9.029 1.627 5.493 1.00 95.06 138 GLY A C 1
ATOM 1041 O O . GLY A 1 138 ? -8.625 0.802 6.319 1.00 95.06 138 GLY A O 1
ATOM 1042 N N . ILE A 1 139 ? -8.225 2.235 4.626 1.00 96.94 139 ILE A N 1
ATOM 1043 C CA . ILE A 1 139 ? -6.780 2.005 4.551 1.00 96.94 139 ILE A CA 1
ATOM 1044 C C . ILE A 1 139 ? -6.069 3.346 4.394 1.00 96.94 139 ILE A C 1
ATOM 1046 O O . ILE A 1 139 ? -6.446 4.142 3.533 1.00 96.94 139 ILE A O 1
ATOM 1050 N N . ALA A 1 140 ? -5.034 3.571 5.203 1.00 96.75 140 ALA A N 1
ATOM 1051 C CA . ALA A 1 140 ? -4.048 4.623 4.998 1.00 96.75 140 ALA A CA 1
ATOM 1052 C C . ALA A 1 140 ? -2.805 4.031 4.324 1.00 96.75 140 ALA A C 1
ATOM 1054 O O . ALA A 1 140 ? -2.192 3.093 4.832 1.00 96.75 140 ALA A O 1
ATOM 1055 N N . PHE A 1 141 ? -2.448 4.572 3.169 1.00 96.62 141 PHE A N 1
ATOM 1056 C CA . PHE A 1 141 ? -1.269 4.208 2.407 1.00 96.62 141 PHE A CA 1
ATOM 1057 C C . PHE A 1 141 ? -0.192 5.266 2.583 1.00 96.62 141 PHE A C 1
ATOM 1059 O O . PHE A 1 141 ? -0.488 6.457 2.526 1.00 96.62 141 PHE A O 1
ATOM 1066 N N . PHE A 1 142 ? 1.050 4.818 2.716 1.00 95.00 142 PHE A N 1
ATOM 1067 C CA . PHE A 1 142 ? 2.240 5.659 2.716 1.00 95.00 142 PHE A CA 1
ATOM 1068 C C . PHE A 1 142 ? 3.215 5.066 1.705 1.00 95.00 142 PHE A C 1
ATOM 1070 O O . PHE A 1 142 ? 3.439 3.854 1.715 1.00 95.00 142 PHE A O 1
ATOM 1077 N N . ALA A 1 143 ? 3.765 5.887 0.815 1.00 93.31 143 ALA A N 1
ATOM 1078 C CA . ALA A 1 143 ? 4.610 5.443 -0.289 1.00 93.31 143 ALA A CA 1
ATOM 1079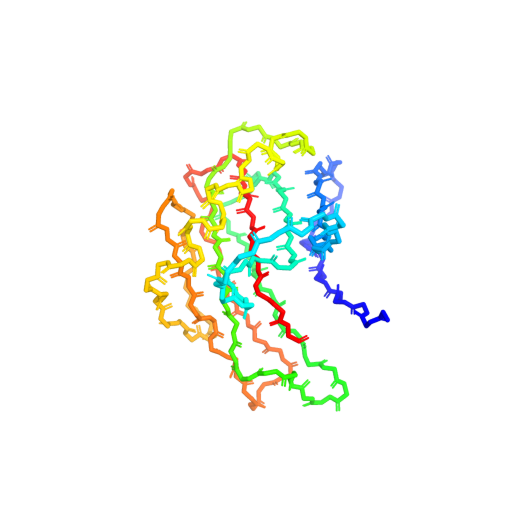 C C . ALA A 1 143 ? 5.912 6.250 -0.367 1.00 93.31 143 ALA A C 1
ATOM 1081 O O . ALA A 1 143 ? 5.929 7.460 -0.122 1.00 93.31 143 ALA A O 1
ATOM 1082 N N . GLN A 1 144 ? 6.997 5.558 -0.711 1.00 89.31 144 GLN A N 1
ATOM 1083 C CA . GLN A 1 144 ? 8.279 6.175 -1.058 1.00 89.31 144 GLN A CA 1
ATOM 1084 C C . GLN A 1 144 ? 8.187 6.900 -2.416 1.00 89.31 144 GLN A C 1
ATOM 1086 O O . GLN A 1 144 ? 7.303 6.590 -3.216 1.00 89.31 144 GLN A O 1
ATOM 1091 N N . HIS A 1 145 ? 9.100 7.846 -2.680 1.00 76.81 145 HIS A N 1
ATOM 1092 C CA . HIS A 1 145 ? 9.279 8.420 -4.019 1.00 76.81 145 HIS A CA 1
ATOM 1093 C C . HIS A 1 145 ? 9.468 7.362 -5.107 1.00 76.81 145 HIS A C 1
ATOM 1095 O O . HIS A 1 145 ? 10.007 6.282 -4.846 1.00 76.81 145 HIS A O 1
ATOM 1101 N N . LEU A 1 146 ? 9.117 7.770 -6.328 1.00 61.38 146 LEU A N 1
ATOM 1102 C CA . LEU A 1 146 ? 9.566 7.217 -7.603 1.00 61.38 146 LEU A CA 1
ATOM 1103 C C . LEU A 1 146 ? 9.916 8.361 -8.559 1.00 61.38 146 LEU A C 1
ATOM 1105 O O . LEU A 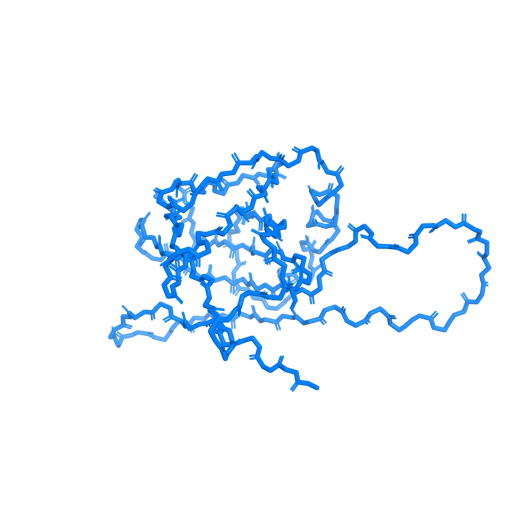1 146 ? 8.983 9.113 -8.936 1.00 61.38 146 LEU A O 1
#

Sequence (146 aa):
MKSVTICGLLTILYSFRCAVAANDEDHDHAHDHGEHGSGFEWAGIFETPEANYLWTAQKVNGDYADPAMKLVALPATTVSQQALHDMETQGKEAMELICTPVQAGSTITPAASTCYELQFQATAWQSLFNVDASAVAGIAFFAQHL

Foldseek 3Di:
DPDPCQPDDDDDDDDWQKDKDADDPDDPDDDDDDDDDLFFGIKMKTFDPDFKDKRKFADDPLFDPDQKKKKAKAFDPDHDPVSLVVCRVLRSVLSNDDADEDEQVEEDEHHSRHMHIYGWDSPDRMGIYMYGCNPGRMIMMTIHDD

Secondary structure (DSSP, 8-state):
------------SS---EEEEE-------------TT-S-SEEEEEE--SSEEEEEEE-BTTB-SSSEEEEEEEEESS-SHHHHHHTHHHHHHHHTS-PEEEETT-EE---TT-EEEEE--TTSSEEEEEEE-TT-SEEEEEE---

pLDDT: mean 80.18, std 22.34, range [24.08, 97.81]

Organism: Symbiodinium pilosum (NCBI:txid2952)